Protein AF-A0A348N4H3-F1 (afdb_monomer_lite)

Structure (mmCIF, N/CA/C/O backbone):
data_AF-A0A348N4H3-F1
#
_entry.id   AF-A0A348N4H3-F1
#
loop_
_atom_site.group_PDB
_atom_site.id
_atom_site.type_symbol
_atom_site.label_atom_id
_atom_si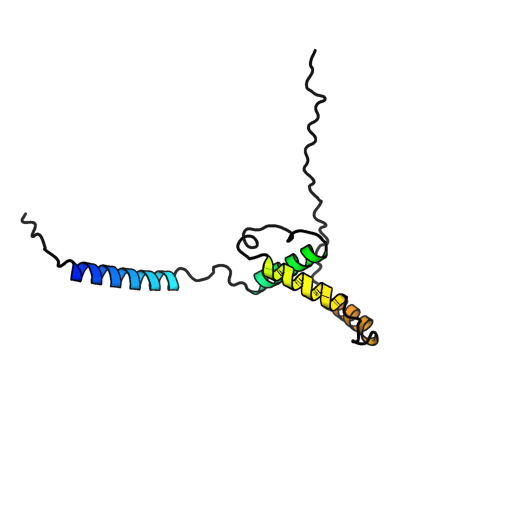te.label_alt_id
_atom_site.label_comp_id
_atom_site.label_asym_id
_atom_site.label_entity_id
_atom_site.label_seq_id
_atom_site.pdbx_PDB_ins_code
_atom_site.Cartn_x
_atom_site.Cartn_y
_atom_site.Cartn_z
_atom_site.occupancy
_atom_site.B_iso_or_equiv
_atom_site.auth_seq_id
_atom_site.auth_comp_id
_atom_site.auth_asym_id
_atom_site.auth_atom_id
_atom_site.pdbx_PDB_model_num
ATOM 1 N N . MET A 1 1 ? -28.591 24.002 45.347 1.00 62.41 1 MET A N 1
ATOM 2 C CA . MET A 1 1 ? -28.353 23.249 44.096 1.00 62.41 1 MET A CA 1
ATOM 3 C C . MET A 1 1 ? -27.562 21.992 44.456 1.00 62.41 1 MET A C 1
ATOM 5 O O . MET A 1 1 ? -26.371 22.085 44.706 1.00 62.41 1 MET A O 1
ATOM 9 N N . ILE A 1 2 ? -28.237 20.853 44.649 1.00 55.31 2 ILE A N 1
ATOM 10 C CA . ILE A 1 2 ? -27.611 19.610 45.139 1.00 55.31 2 ILE A CA 1
ATOM 11 C C . ILE A 1 2 ? -27.072 18.842 43.930 1.00 55.31 2 ILE A C 1
ATOM 13 O O . ILE A 1 2 ? -27.843 18.272 43.161 1.00 55.31 2 ILE A O 1
ATOM 17 N N . THR A 1 3 ? -25.755 18.829 43.742 1.00 68.44 3 THR A N 1
ATOM 18 C CA . THR A 1 3 ? -25.103 18.006 42.719 1.00 68.44 3 THR A CA 1
ATOM 19 C C . THR A 1 3 ? -24.955 16.579 43.238 1.00 68.44 3 THR A C 1
ATOM 21 O O . THR A 1 3 ? -24.083 16.249 44.041 1.00 68.44 3 THR A O 1
ATOM 24 N N . LYS A 1 4 ? -25.857 15.704 42.795 1.00 68.7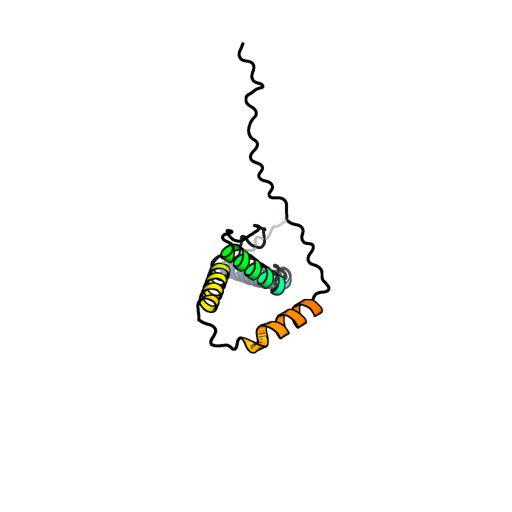5 4 LYS A N 1
ATOM 25 C CA . LYS A 1 4 ? -25.832 14.274 43.111 1.00 68.75 4 LYS A CA 1
ATOM 26 C C . LYS A 1 4 ? -24.649 13.630 42.369 1.00 68.75 4 LYS A C 1
ATOM 28 O O . LYS A 1 4 ? -24.689 13.489 41.151 1.00 68.75 4 LYS A O 1
ATOM 33 N N . LYS A 1 5 ? -23.576 13.262 43.082 1.00 72.56 5 LYS A N 1
ATOM 34 C CA . LYS A 1 5 ? -22.440 12.527 42.493 1.00 72.56 5 LYS A CA 1
ATOM 35 C C . LYS A 1 5 ? -22.860 11.088 42.192 1.00 72.56 5 LYS A C 1
ATOM 37 O O . LYS A 1 5 ? -23.068 10.296 43.108 1.00 72.56 5 LYS A O 1
ATOM 42 N N . ILE A 1 6 ? -22.967 10.745 40.913 1.00 78.94 6 ILE A N 1
ATOM 43 C CA . ILE A 1 6 ? -23.206 9.372 40.464 1.00 78.94 6 ILE A CA 1
ATOM 44 C C . ILE A 1 6 ? -21.872 8.618 40.554 1.00 78.94 6 ILE A C 1
ATOM 46 O O . ILE A 1 6 ? -20.931 8.926 39.827 1.00 78.94 6 ILE A O 1
ATOM 50 N N . LYS A 1 7 ? -21.770 7.639 41.459 1.00 82.31 7 LYS A N 1
ATOM 51 C CA . LYS A 1 7 ? -20.668 6.666 41.451 1.00 82.31 7 LYS A CA 1
ATOM 52 C C . LYS A 1 7 ? -20.995 5.593 40.414 1.00 82.31 7 LYS A C 1
ATOM 54 O O . LYS A 1 7 ? -21.763 4.681 40.703 1.00 82.31 7 LYS A O 1
ATOM 59 N N . MET A 1 8 ? -20.453 5.716 39.206 1.00 79.31 8 MET A N 1
ATOM 60 C CA . MET A 1 8 ? -20.526 4.634 38.220 1.00 79.31 8 MET A CA 1
ATOM 61 C C . MET A 1 8 ? -19.444 3.586 38.495 1.00 79.31 8 MET A C 1
ATOM 63 O O . MET A 1 8 ? -18.333 3.916 38.907 1.00 79.31 8 MET A O 1
ATOM 67 N N . ASN A 1 9 ? -19.778 2.316 38.267 1.00 92.19 9 ASN A N 1
ATOM 68 C CA . ASN A 1 9 ? -18.836 1.205 38.358 1.00 92.19 9 ASN A CA 1
ATOM 69 C C . ASN A 1 9 ? -17.839 1.272 37.184 1.00 92.19 9 ASN A C 1
ATOM 71 O O . ASN A 1 9 ? -18.249 1.421 36.031 1.00 92.19 9 ASN A O 1
ATOM 75 N N . LEU A 1 10 ? -16.543 1.128 37.475 1.00 91.38 10 LEU A N 1
ATOM 76 C CA . LEU A 1 10 ? -15.457 1.160 36.492 1.00 91.38 10 LEU A CA 1
ATOM 77 C C . LEU A 1 10 ? -15.659 0.142 35.357 1.00 91.38 10 LEU A C 1
ATOM 79 O O . LEU A 1 10 ? -15.384 0.451 34.201 1.00 91.38 10 LEU A O 1
ATOM 83 N N . GLN A 1 11 ? -16.203 -1.039 35.666 1.00 92.56 11 GLN A N 1
ATOM 84 C CA . GLN A 1 11 ? -16.490 -2.075 34.666 1.00 92.56 11 GLN A CA 1
ATOM 85 C C . GLN A 1 11 ? -17.527 -1.605 33.638 1.00 92.56 11 GLN A C 1
ATOM 87 O O . GLN A 1 11 ? -17.367 -1.827 32.443 1.00 92.56 11 GLN A O 1
ATOM 92 N N . VAL A 1 12 ? -18.569 -0.905 34.091 1.00 93.88 12 VAL A N 1
ATOM 93 C CA . VAL A 1 12 ? -19.621 -0.376 33.211 1.00 93.88 12 VAL A CA 1
ATOM 94 C C . VAL A 1 12 ? -19.058 0.718 32.305 1.00 93.88 12 VAL A C 1
ATOM 96 O O . VAL A 1 12 ? -19.347 0.733 31.112 1.00 93.88 12 VAL A O 1
ATOM 99 N N . ILE A 1 13 ? -18.205 1.593 32.846 1.00 95.38 13 ILE A N 1
ATOM 100 C CA . ILE A 1 13 ? -17.525 2.637 32.065 1.00 95.38 13 ILE A CA 1
ATOM 101 C C . ILE A 1 13 ? -16.665 2.006 30.964 1.00 95.38 13 ILE A C 1
ATOM 103 O O . ILE A 1 13 ? -16.730 2.445 29.818 1.00 95.38 13 ILE A O 1
ATOM 107 N N . PHE A 1 14 ? -15.909 0.953 31.287 1.00 96.50 14 PHE A N 1
ATOM 108 C CA . PHE A 1 14 ? -15.085 0.241 30.311 1.00 96.50 14 PHE A CA 1
ATOM 109 C C . PHE A 1 14 ? -15.914 -0.298 29.137 1.00 96.50 14 PHE A C 1
ATOM 111 O O . PHE A 1 14 ? -15.573 -0.039 27.984 1.00 96.50 14 PHE A O 1
ATOM 118 N N . TYR A 1 15 ? -17.033 -0.978 29.409 1.00 97.56 15 TYR A N 1
ATOM 119 C CA . TYR A 1 15 ? -17.896 -1.507 28.346 1.00 97.56 15 TYR A CA 1
ATOM 120 C C . TYR A 1 15 ? -18.523 -0.406 27.484 1.00 97.56 15 TYR A C 1
ATOM 122 O O . TYR A 1 15 ? -18.590 -0.559 26.266 1.00 97.56 15 TYR A O 1
ATOM 130 N N . ILE A 1 16 ? -18.933 0.717 28.082 1.00 96.88 16 ILE A N 1
ATOM 131 C CA . ILE A 1 16 ? -19.470 1.864 27.332 1.00 96.88 16 ILE A CA 1
ATOM 132 C C . ILE A 1 16 ? -18.413 2.422 26.373 1.00 96.88 16 ILE A C 1
ATOM 134 O O . ILE A 1 16 ? -18.701 2.630 25.195 1.00 96.88 16 ILE A O 1
ATOM 138 N N . VAL A 1 17 ? -17.184 2.623 26.856 1.00 97.44 17 VAL A N 1
ATOM 139 C CA . VAL A 1 17 ? -16.071 3.104 26.024 1.00 97.44 17 VAL A CA 1
ATOM 140 C C . VAL A 1 17 ? -15.751 2.104 24.914 1.00 97.44 17 VAL A C 1
ATOM 142 O O . VAL A 1 17 ? -15.568 2.506 23.768 1.00 97.44 17 VAL A O 1
ATOM 145 N N . PHE A 1 18 ? -15.738 0.806 25.218 1.00 97.56 18 PHE A N 1
ATOM 146 C CA . PHE A 1 18 ? -15.473 -0.237 24.230 1.00 97.56 18 PHE A CA 1
ATOM 147 C C . PHE A 1 18 ? -16.523 -0.248 23.110 1.00 97.56 18 PHE A C 1
ATOM 149 O O . PHE A 1 18 ? -16.171 -0.234 21.930 1.00 97.56 18 PHE A O 1
ATOM 156 N N . ILE A 1 19 ? -17.812 -0.196 23.457 1.00 98.25 19 ILE A N 1
ATOM 157 C CA . ILE A 1 19 ? -18.903 -0.116 22.474 1.00 98.25 19 ILE A CA 1
ATOM 158 C C . ILE A 1 19 ? -18.767 1.157 21.631 1.00 98.25 19 ILE A C 1
ATOM 160 O O . ILE A 1 19 ? -18.848 1.081 20.406 1.00 98.25 19 ILE A O 1
ATOM 164 N N . ALA A 1 20 ? -18.487 2.303 22.258 1.00 97.62 20 ALA A N 1
ATOM 165 C CA . ALA A 1 20 ? -18.292 3.566 21.548 1.00 97.62 20 ALA A CA 1
ATOM 166 C C . ALA A 1 20 ? -17.123 3.500 20.549 1.00 97.62 20 ALA A C 1
ATOM 168 O O . ALA A 1 20 ? -17.275 3.922 19.404 1.00 97.62 20 ALA A O 1
ATOM 169 N N . LEU A 1 21 ? -15.986 2.914 20.941 1.00 97.38 21 LEU A N 1
ATOM 170 C CA . LEU A 1 21 ? -14.843 2.693 20.046 1.00 97.38 21 LEU A CA 1
ATOM 171 C C . LEU A 1 21 ? -15.186 1.747 18.893 1.00 97.38 21 LEU A C 1
ATOM 173 O O . LEU A 1 21 ? -14.739 1.956 17.768 1.00 97.38 21 LEU A O 1
ATOM 177 N N . THR A 1 22 ? -16.001 0.726 19.152 1.00 97.75 22 THR A N 1
ATOM 178 C CA . THR A 1 22 ? -16.412 -0.237 18.126 1.00 97.75 22 THR A CA 1
ATOM 179 C C . THR A 1 22 ? -17.316 0.428 17.086 1.00 97.75 22 THR A C 1
ATOM 181 O O . THR A 1 22 ? -17.100 0.265 15.887 1.00 97.75 22 THR A O 1
ATOM 184 N N . VAL A 1 23 ? -18.281 1.243 17.525 1.00 97.44 23 VAL A N 1
ATOM 185 C CA . VAL A 1 23 ? -19.135 2.039 16.628 1.00 97.44 23 VAL A CA 1
ATOM 186 C C . VAL A 1 23 ? -18.303 3.059 15.852 1.00 97.44 23 VAL A C 1
ATOM 188 O O . VAL A 1 23 ? -18.477 3.181 14.642 1.00 97.44 23 VAL A O 1
ATOM 191 N N . LEU A 1 24 ? -17.361 3.743 16.511 1.00 96.12 24 LEU A N 1
ATOM 192 C CA . LEU A 1 24 ? -16.456 4.690 15.859 1.00 96.12 24 LEU A CA 1
ATOM 193 C C . LEU A 1 24 ? -15.605 4.013 14.779 1.00 96.12 24 LEU A C 1
ATOM 195 O O . LEU A 1 24 ? -15.436 4.583 13.705 1.00 96.12 24 LEU A O 1
ATOM 199 N N . ARG A 1 25 ? -15.108 2.796 15.031 1.00 93.12 25 ARG A N 1
ATOM 200 C CA . ARG A 1 25 ? -14.371 2.007 14.037 1.00 93.12 25 ARG A CA 1
ATOM 201 C C . ARG A 1 25 ? -15.219 1.766 12.790 1.00 93.12 25 ARG A C 1
ATOM 203 O O . ARG A 1 25 ? -14.756 2.066 11.698 1.00 93.12 25 ARG A O 1
ATOM 210 N N . PHE A 1 26 ? -16.438 1.250 12.947 1.00 93.94 26 PHE A N 1
ATOM 211 C CA . PHE A 1 26 ? -17.323 0.991 11.805 1.00 93.94 26 PHE A CA 1
ATOM 212 C C . PHE A 1 26 ? -17.740 2.278 11.093 1.00 93.94 26 PHE A C 1
ATOM 214 O O . PHE A 1 26 ? -17.821 2.307 9.870 1.00 93.94 26 PHE A O 1
ATOM 221 N N . TYR A 1 27 ? -17.952 3.359 11.844 1.00 93.31 27 TYR A N 1
ATOM 222 C CA . TYR A 1 27 ? -18.224 4.674 11.278 1.00 93.31 27 TYR A CA 1
ATOM 223 C C . TYR A 1 27 ? -17.045 5.166 10.431 1.00 93.31 27 TYR A C 1
ATOM 225 O O . TYR A 1 27 ? -17.240 5.615 9.306 1.00 93.31 27 TYR A O 1
ATOM 233 N N . MET A 1 28 ? -15.814 5.042 10.933 1.00 87.31 28 MET A N 1
ATOM 234 C CA . MET A 1 28 ? -14.620 5.368 10.159 1.00 87.31 28 MET A CA 1
ATOM 235 C C . MET A 1 28 ? -14.485 4.466 8.936 1.00 87.31 28 MET A C 1
ATOM 237 O O . MET A 1 28 ? -14.257 4.981 7.858 1.00 87.31 28 MET A O 1
ATOM 241 N N . GLU A 1 29 ? -14.685 3.158 9.056 1.00 84.88 29 GLU A N 1
ATOM 242 C CA . GLU A 1 29 ? -14.600 2.230 7.920 1.00 84.88 29 GLU A CA 1
ATOM 243 C C . GLU A 1 29 ? -15.637 2.533 6.824 1.00 84.88 29 GLU A C 1
ATOM 245 O O . GLU A 1 29 ? -15.345 2.385 5.641 1.00 84.88 29 GLU A O 1
ATOM 250 N N . TYR A 1 30 ? -16.828 3.003 7.206 1.00 84.94 30 TYR A N 1
ATOM 251 C CA . TYR A 1 30 ? -17.889 3.365 6.268 1.00 84.94 30 TYR A CA 1
ATOM 252 C C . TYR A 1 30 ? -17.691 4.751 5.629 1.00 84.94 30 TYR A C 1
ATOM 254 O O . TYR A 1 30 ? -17.940 4.917 4.436 1.00 84.94 30 T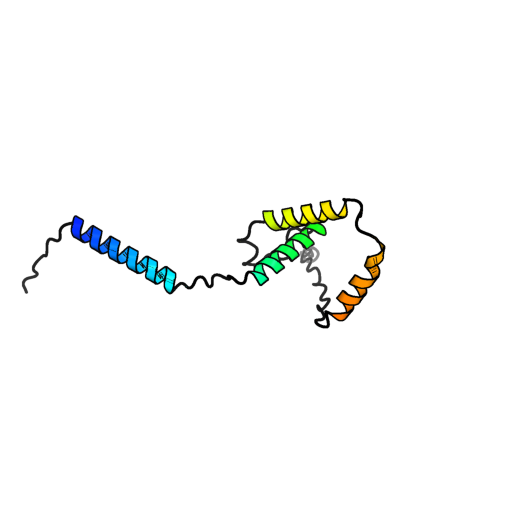YR A O 1
ATOM 262 N N . TYR A 1 31 ? -17.266 5.756 6.409 1.00 81.94 31 TYR A N 1
ATOM 263 C CA . TYR A 1 31 ? -17.187 7.157 5.963 1.00 81.94 31 TYR A CA 1
ATOM 264 C C . TYR A 1 31 ? -15.788 7.622 5.554 1.00 81.94 31 TYR A C 1
ATOM 266 O O . TYR A 1 31 ? -15.685 8.457 4.654 1.00 81.94 31 TYR A O 1
ATOM 274 N N . LEU A 1 32 ? -14.709 7.083 6.137 1.00 72.69 32 LEU A N 1
ATOM 275 C CA . LEU A 1 32 ? -13.428 7.049 5.429 1.00 72.69 32 LEU A CA 1
ATOM 276 C C . LEU A 1 32 ? -13.571 5.962 4.375 1.00 72.69 32 LEU A C 1
ATOM 278 O O . LEU A 1 32 ? -13.055 4.853 4.519 1.00 72.69 32 LEU A O 1
ATOM 282 N N . GLY A 1 33 ? -14.310 6.293 3.316 1.00 56.53 33 GLY A N 1
ATOM 283 C CA . GLY A 1 33 ? -14.286 5.516 2.099 1.00 56.53 33 GLY A CA 1
ATOM 284 C C . GLY A 1 33 ? -12.830 5.198 1.799 1.00 56.53 33 GLY A C 1
ATOM 285 O O . GLY A 1 33 ? -11.972 6.085 1.804 1.00 56.53 33 GLY A O 1
ATOM 286 N N . TRP A 1 34 ? -12.549 3.920 1.578 1.00 56.34 34 TRP A N 1
ATOM 287 C CA . TRP A 1 34 ? -11.276 3.434 1.065 1.00 56.34 34 TRP A CA 1
ATOM 288 C C . TRP A 1 34 ? -11.046 3.917 -0.379 1.00 56.34 34 TRP A C 1
ATOM 290 O O . TRP A 1 34 ? -10.530 3.194 -1.220 1.00 56.34 34 TRP A O 1
ATOM 300 N N . ASP A 1 35 ? -11.379 5.170 -0.680 1.00 57.75 35 ASP A N 1
ATOM 301 C CA . ASP A 1 35 ? -10.961 5.878 -1.880 1.00 57.75 35 ASP A CA 1
ATOM 302 C C . ASP A 1 35 ? -9.523 6.404 -1.707 1.00 57.75 35 ASP A C 1
ATOM 304 O O . ASP A 1 35 ? -9.125 7.458 -2.198 1.00 57.75 35 ASP A O 1
ATOM 308 N N . LEU A 1 36 ? -8.705 5.641 -0.975 1.00 55.44 36 LEU A N 1
ATOM 309 C CA . LEU A 1 36 ? -7.254 5.719 -1.024 1.00 55.44 36 LEU A CA 1
ATOM 310 C C . LEU A 1 36 ? -6.812 5.093 -2.348 1.00 55.44 36 LEU A C 1
ATOM 312 O O . LEU A 1 36 ? -6.235 4.010 -2.371 1.00 55.44 36 LEU A O 1
ATOM 316 N N . GLY A 1 37 ? -7.140 5.752 -3.460 1.00 53.72 37 GLY A N 1
ATOM 317 C CA . GLY A 1 37 ? -6.559 5.473 -4.768 1.00 53.72 37 GLY A CA 1
ATOM 318 C C . GLY A 1 37 ? -6.608 4.004 -5.187 1.00 53.72 37 GLY A C 1
ATOM 319 O O . GLY A 1 37 ? -5.616 3.495 -5.697 1.00 53.72 37 GLY A O 1
ATOM 320 N N . LEU A 1 38 ? -7.751 3.325 -5.032 1.00 56.66 38 LEU A N 1
ATOM 321 C CA . LEU A 1 38 ? -7.978 1.980 -5.588 1.00 56.66 38 LEU A CA 1
ATOM 322 C C . LEU A 1 38 ? -8.125 2.000 -7.120 1.00 56.66 38 LEU A C 1
ATOM 324 O O . LEU A 1 38 ? -8.811 1.163 -7.708 1.00 56.66 38 LEU A O 1
ATOM 328 N N . ASN A 1 39 ? -7.486 2.952 -7.798 1.00 70.31 39 ASN A N 1
ATOM 329 C CA . ASN A 1 39 ? -7.394 2.927 -9.242 1.00 70.31 39 ASN A CA 1
ATOM 330 C C . ASN A 1 39 ? -6.278 1.955 -9.628 1.00 70.31 39 ASN A C 1
ATOM 332 O O . ASN A 1 39 ? -5.169 2.360 -9.980 1.00 70.31 39 ASN A O 1
ATOM 336 N N . SER A 1 40 ? -6.591 0.660 -9.530 1.00 75.00 40 SER A N 1
ATOM 337 C CA . SER A 1 40 ? -5.672 -0.440 -9.835 1.00 75.00 40 SER A CA 1
ATOM 338 C C . SER A 1 40 ? -5.028 -0.276 -11.209 1.00 75.00 40 SER A C 1
ATOM 340 O O . SER A 1 40 ? -3.863 -0.598 -11.383 1.00 75.00 40 SER A O 1
ATOM 342 N N . LYS A 1 41 ? -5.751 0.317 -12.165 1.00 80.31 41 LYS A N 1
ATOM 343 C CA . LYS A 1 41 ? -5.236 0.600 -13.503 1.00 80.31 41 LYS A CA 1
ATOM 344 C C . LYS A 1 41 ? -4.069 1.592 -13.489 1.00 80.31 41 LYS A C 1
ATOM 346 O O . LYS A 1 41 ? -3.085 1.374 -14.185 1.00 80.31 41 LYS A O 1
ATOM 351 N N . VAL A 1 42 ? -4.168 2.666 -12.705 1.00 82.06 42 VAL A N 1
ATOM 352 C CA . VAL A 1 42 ? -3.091 3.664 -12.579 1.00 82.06 42 VAL A CA 1
ATOM 353 C C . VAL A 1 42 ? -1.888 3.059 -11.862 1.00 82.06 42 VAL A C 1
ATOM 355 O O . VAL A 1 42 ? -0.753 3.289 -12.276 1.00 82.06 42 VAL A O 1
ATOM 358 N N . ASP A 1 43 ? -2.131 2.247 -10.831 1.00 82.38 43 ASP A N 1
ATOM 359 C CA . ASP A 1 43 ? -1.073 1.513 -10.136 1.00 82.38 43 ASP A CA 1
ATOM 360 C C . ASP A 1 43 ? -0.352 0.535 -11.080 1.00 82.38 43 ASP A C 1
ATOM 362 O O . ASP A 1 43 ? 0.878 0.525 -11.121 1.00 82.38 43 ASP A O 1
ATOM 366 N N . ASP A 1 44 ? -1.087 -0.233 -11.886 1.00 86.38 44 ASP A N 1
ATOM 367 C CA . ASP A 1 44 ? -0.520 -1.190 -12.841 1.00 86.38 44 ASP A CA 1
ATOM 368 C C . ASP A 1 44 ? 0.313 -0.486 -13.924 1.00 86.38 44 ASP A C 1
ATOM 370 O O . ASP A 1 44 ? 1.459 -0.869 -14.180 1.00 86.38 44 ASP A O 1
ATOM 374 N N . GLU A 1 45 ? -0.223 0.581 -14.528 1.00 88.19 45 GLU A N 1
ATOM 375 C CA . GLU A 1 45 ? 0.486 1.386 -15.533 1.00 88.19 45 GLU A CA 1
ATOM 376 C C . GLU A 1 45 ? 1.778 1.988 -14.957 1.00 88.19 45 GLU A C 1
ATOM 378 O O . GLU A 1 45 ? 2.834 1.944 -15.594 1.00 88.19 45 GLU A O 1
ATOM 383 N N . MET A 1 46 ? 1.725 2.487 -13.721 1.00 88.00 46 MET A N 1
ATOM 384 C CA . MET A 1 46 ? 2.886 3.020 -13.010 1.00 88.00 46 MET A CA 1
ATOM 385 C C . MET A 1 46 ? 3.952 1.945 -12.761 1.00 88.00 46 MET A C 1
ATOM 387 O O . MET A 1 46 ? 5.135 2.188 -13.003 1.00 88.00 46 MET A O 1
ATOM 391 N N . GLN A 1 47 ? 3.564 0.745 -12.321 1.00 90.12 47 GLN A N 1
ATOM 392 C CA . GLN A 1 47 ? 4.514 -0.347 -12.093 1.00 90.12 47 GLN A CA 1
ATOM 393 C C . GLN A 1 47 ? 5.183 -0.825 -13.388 1.00 90.12 47 GLN A C 1
ATOM 395 O O . GLN A 1 47 ? 6.388 -1.093 -13.405 1.00 90.12 47 GLN A O 1
ATOM 400 N N . VAL A 1 48 ? 4.425 -0.891 -14.484 1.00 89.88 48 VAL A N 1
ATOM 401 C CA . VAL A 1 48 ? 4.956 -1.227 -15.812 1.00 89.88 48 VAL A CA 1
ATOM 402 C C . VAL A 1 48 ? 5.941 -0.158 -16.285 1.00 89.88 48 VAL A C 1
ATOM 404 O O . VAL A 1 48 ? 7.037 -0.495 -16.737 1.00 89.88 48 VAL A O 1
ATOM 407 N N . ASN A 1 49 ? 5.607 1.124 -16.125 1.00 88.75 49 ASN A N 1
ATOM 408 C CA . ASN A 1 49 ? 6.504 2.225 -16.481 1.00 88.75 49 ASN A CA 1
ATOM 409 C C . ASN A 1 49 ? 7.806 2.184 -15.669 1.00 88.75 49 ASN A C 1
ATOM 411 O O . ASN A 1 49 ? 8.889 2.299 -16.244 1.00 88.75 49 ASN A O 1
ATOM 415 N N . ASN A 1 50 ? 7.725 1.917 -14.364 1.00 90.06 50 ASN A N 1
ATOM 416 C CA . ASN A 1 50 ? 8.905 1.774 -13.510 1.00 90.06 50 ASN A CA 1
ATOM 417 C C . ASN A 1 50 ? 9.789 0.597 -13.947 1.00 90.06 50 ASN A C 1
ATOM 419 O O . ASN A 1 50 ? 11.015 0.723 -13.974 1.00 90.06 50 ASN A O 1
ATOM 423 N N . ALA A 1 51 ? 9.186 -0.532 -14.333 1.00 90.88 51 ALA A N 1
ATOM 424 C CA . ALA A 1 51 ? 9.919 -1.675 -14.872 1.00 90.88 51 ALA A CA 1
ATOM 425 C C . ALA A 1 51 ? 10.622 -1.332 -16.197 1.00 90.88 51 ALA A C 1
ATOM 427 O O . ALA A 1 51 ? 11.789 -1.684 -16.385 1.00 90.88 51 ALA A O 1
ATOM 428 N N . TYR A 1 52 ? 9.963 -0.588 -17.092 1.00 89.62 52 TYR A N 1
ATOM 429 C CA . TYR A 1 52 ? 10.593 -0.085 -18.313 1.00 89.62 52 TYR A CA 1
ATOM 430 C C . TYR A 1 52 ? 11.750 0.872 -18.018 1.00 89.62 52 TYR A C 1
ATOM 432 O O . TYR A 1 52 ? 12.800 0.737 -18.644 1.00 89.62 52 TYR A O 1
ATOM 440 N N . SER A 1 53 ? 11.620 1.790 -17.060 1.00 89.44 53 SER A N 1
ATOM 441 C CA . SER A 1 53 ? 12.731 2.656 -16.647 1.00 89.44 53 SER A CA 1
ATOM 442 C C . SER A 1 53 ? 13.935 1.841 -16.161 1.00 89.44 53 SER A C 1
ATOM 444 O O . SER A 1 53 ? 15.054 2.090 -16.614 1.00 89.44 53 SER A O 1
ATOM 446 N N . ILE A 1 54 ? 13.711 0.806 -15.341 1.00 90.69 54 ILE A N 1
ATOM 447 C CA . ILE A 1 54 ? 14.776 -0.095 -14.860 1.00 90.69 54 ILE A CA 1
ATOM 448 C C . ILE A 1 54 ? 15.473 -0.806 -16.029 1.00 90.69 54 ILE A C 1
ATOM 450 O O . ILE A 1 54 ? 16.703 -0.860 -16.068 1.00 90.69 54 ILE A O 1
ATOM 454 N N . LEU A 1 55 ? 14.717 -1.292 -17.018 1.00 88.44 55 LEU A N 1
ATOM 455 C CA . LEU A 1 55 ? 15.274 -1.931 -18.219 1.00 88.44 55 LEU A CA 1
ATOM 456 C C . LEU A 1 55 ? 16.177 -1.002 -19.048 1.00 88.44 55 LEU A C 1
ATOM 458 O O . LEU A 1 55 ? 17.089 -1.485 -19.716 1.00 88.44 55 LEU A O 1
ATOM 462 N N . HIS A 1 56 ? 15.941 0.312 -19.006 1.00 88.69 56 HIS A N 1
ATOM 463 C CA . HIS A 1 56 ? 16.762 1.318 -19.692 1.00 88.69 56 HIS A CA 1
ATOM 464 C C . HIS A 1 56 ? 17.889 1.883 -18.807 1.00 88.69 56 HIS A C 1
ATOM 466 O O . HIS A 1 56 ? 18.532 2.861 -19.185 1.00 88.69 56 HIS A O 1
ATOM 472 N N . GLY A 1 57 ? 18.142 1.286 -17.637 1.00 88.38 57 GLY A N 1
ATOM 473 C CA . GLY A 1 57 ? 19.195 1.717 -16.714 1.00 88.38 57 GLY A CA 1
ATOM 474 C C . GLY A 1 57 ? 18.831 2.937 -15.860 1.00 88.38 57 GLY A C 1
ATOM 475 O O . GLY A 1 57 ? 19.716 3.536 -15.253 1.00 88.38 57 GLY A O 1
ATOM 476 N N . GLN A 1 58 ? 17.552 3.316 -15.797 1.00 88.62 58 GLN A N 1
ATOM 477 C CA . GLN A 1 58 ? 17.053 4.395 -14.942 1.00 88.62 58 GLN A CA 1
ATOM 478 C C . GLN A 1 58 ? 16.485 3.837 -13.628 1.00 88.62 58 GLN A C 1
ATOM 480 O O . GLN A 1 58 ? 15.827 2.799 -13.603 1.00 88.62 58 GLN A O 1
ATOM 485 N N . TRP A 1 59 ? 16.691 4.545 -12.516 1.00 83.81 59 TRP A N 1
ATOM 486 C CA . TRP A 1 59 ? 16.201 4.119 -11.201 1.00 83.81 59 TRP A CA 1
ATOM 487 C C . TRP A 1 59 ? 14.739 4.552 -10.975 1.00 83.81 59 TRP A C 1
ATOM 489 O O . TRP A 1 59 ? 14.486 5.653 -10.493 1.00 83.81 59 TRP A O 1
ATOM 499 N N . MET A 1 60 ? 13.793 3.671 -11.339 1.00 76.00 60 MET A N 1
ATOM 500 C CA . MET A 1 60 ? 12.331 3.779 -11.121 1.00 76.00 60 MET A CA 1
ATOM 501 C C . MET A 1 60 ? 11.598 5.000 -11.716 1.00 76.00 60 MET A C 1
ATOM 503 O O . MET A 1 60 ? 10.467 5.268 -11.332 1.00 76.00 60 MET A O 1
ATOM 507 N N . GLY A 1 61 ? 12.179 5.702 -12.691 1.00 79.75 61 GLY A N 1
ATOM 508 C CA . GLY A 1 61 ? 11.485 6.796 -13.385 1.00 79.75 61 GLY A CA 1
ATOM 509 C C . GLY A 1 61 ? 11.236 8.025 -12.496 1.00 79.75 61 GLY A C 1
ATOM 510 O O . GLY A 1 61 ? 12.068 8.363 -11.653 1.00 79.75 61 GLY A O 1
ATOM 511 N N . GLU A 1 62 ? 10.125 8.735 -12.719 1.00 79.44 62 GLU A N 1
ATOM 512 C CA . GLU A 1 62 ? 9.766 9.933 -11.946 1.00 79.44 62 GLU A CA 1
ATOM 513 C C . GLU A 1 62 ? 9.136 9.575 -10.591 1.00 79.44 62 GLU A C 1
ATOM 515 O O . GLU A 1 62 ? 8.118 8.887 -10.510 1.00 79.44 62 GLU A O 1
ATOM 520 N N . TYR A 1 63 ? 9.718 10.104 -9.512 1.00 78.12 63 TYR A N 1
ATOM 521 C CA . TYR A 1 63 ? 9.183 9.955 -8.162 1.00 78.12 63 TYR A CA 1
ATOM 522 C C . TYR A 1 63 ? 7.967 10.858 -7.962 1.00 78.12 63 TYR A C 1
ATOM 524 O O . TYR A 1 63 ? 8.053 12.081 -8.059 1.00 78.12 63 TYR A O 1
ATOM 532 N N . SER A 1 64 ? 6.843 10.249 -7.610 1.00 76.75 64 SER A N 1
ATOM 533 C CA . SER A 1 64 ? 5.608 10.909 -7.203 1.00 76.75 64 SER A CA 1
ATOM 534 C C . SER A 1 64 ? 5.159 10.423 -5.822 1.00 76.75 64 SER A C 1
ATOM 536 O O . SER A 1 64 ? 5.603 9.389 -5.314 1.00 76.75 64 SER A O 1
ATOM 538 N N . ASN A 1 65 ? 4.224 11.149 -5.207 1.00 75.25 65 ASN A N 1
ATOM 539 C CA . ASN A 1 65 ? 3.634 10.751 -3.925 1.00 75.25 65 ASN A CA 1
ATOM 540 C C . ASN A 1 65 ? 2.923 9.385 -3.993 1.00 75.25 65 ASN A C 1
ATOM 542 O O . ASN A 1 65 ? 2.734 8.755 -2.957 1.00 75.25 65 ASN A O 1
ATOM 546 N N . SER A 1 66 ? 2.562 8.909 -5.191 1.00 68.50 66 SER A N 1
ATOM 547 C CA . SER A 1 66 ? 1.982 7.580 -5.416 1.00 68.50 66 SER A CA 1
ATOM 548 C C . SER A 1 66 ? 3.027 6.481 -5.636 1.00 68.50 66 SER A C 1
ATOM 550 O O . SER A 1 66 ? 2.764 5.335 -5.280 1.00 68.50 66 SER A O 1
ATOM 552 N N . THR A 1 67 ? 4.223 6.794 -6.151 1.00 66.00 67 THR A N 1
ATOM 553 C CA . THR A 1 67 ? 5.296 5.793 -6.336 1.00 66.00 67 THR A CA 1
ATOM 554 C C . THR A 1 67 ? 6.055 5.497 -5.043 1.00 66.00 67 THR A C 1
ATOM 556 O O . THR A 1 67 ? 6.441 4.357 -4.820 1.00 66.00 67 THR A O 1
ATOM 559 N N . ILE A 1 68 ? 6.266 6.502 -4.182 1.00 73.12 68 ILE A N 1
ATOM 560 C CA . ILE A 1 68 ? 7.033 6.379 -2.924 1.00 73.12 68 ILE A CA 1
ATOM 561 C C . ILE A 1 68 ? 6.485 5.307 -1.963 1.00 73.12 68 ILE A C 1
ATOM 563 O O . ILE A 1 68 ? 7.287 4.534 -1.437 1.00 73.12 68 ILE A O 1
ATOM 567 N N . PRO A 1 69 ? 5.165 5.216 -1.701 1.00 73.19 69 PRO A N 1
ATOM 568 C CA . PRO A 1 69 ? 4.642 4.214 -0.774 1.00 73.19 69 PRO A CA 1
ATOM 569 C C . PRO A 1 69 ? 4.655 2.789 -1.346 1.00 73.19 69 PRO A C 1
ATOM 571 O O . PRO A 1 69 ? 4.394 1.838 -0.609 1.00 73.19 69 PRO A O 1
ATOM 574 N N . LYS A 1 70 ? 4.928 2.608 -2.646 1.00 75.56 70 LYS A N 1
ATOM 575 C CA . LYS A 1 70 ? 4.923 1.294 -3.297 1.00 75.56 70 LYS A CA 1
ATOM 576 C C . LYS A 1 70 ? 6.335 0.710 -3.299 1.00 75.56 70 LYS A C 1
ATOM 578 O O . LYS A 1 70 ? 7.315 1.387 -3.588 1.00 75.56 70 LYS A O 1
ATOM 583 N N . HIS A 1 71 ? 6.446 -0.577 -2.985 1.00 82.44 71 HIS A N 1
ATOM 584 C CA . HIS A 1 71 ? 7.748 -1.228 -2.878 1.00 82.44 71 HIS A CA 1
ATOM 585 C C . HIS A 1 71 ? 8.404 -1.397 -4.268 1.00 82.44 71 HIS A C 1
ATOM 587 O O . HIS A 1 71 ? 7.742 -1.883 -5.188 1.00 82.44 71 HIS A O 1
ATOM 593 N N . PRO A 1 72 ? 9.717 -1.133 -4.426 1.00 88.31 72 PRO A N 1
ATOM 594 C CA . PRO A 1 72 ? 10.450 -1.302 -5.692 1.00 88.31 72 PRO A CA 1
ATOM 595 C C . PRO A 1 72 ? 10.555 -2.750 -6.188 1.00 88.31 72 PRO A C 1
ATOM 597 O O . PRO A 1 72 ? 11.061 -3.007 -7.276 1.00 88.31 72 PRO A O 1
ATOM 600 N N . MET A 1 73 ? 10.121 -3.727 -5.390 1.00 91.12 73 MET A N 1
ATOM 601 C CA . MET A 1 73 ? 10.404 -5.138 -5.653 1.00 91.12 73 MET A CA 1
ATOM 602 C C . MET A 1 73 ? 9.636 -5.658 -6.869 1.00 91.12 73 MET A C 1
ATOM 604 O O . MET A 1 73 ? 10.192 -6.395 -7.678 1.00 91.12 73 MET A O 1
ATOM 608 N N . PHE A 1 74 ? 8.379 -5.242 -7.022 1.00 90.00 74 PHE A N 1
ATOM 609 C CA . PHE A 1 74 ? 7.546 -5.639 -8.151 1.00 90.00 74 PHE A CA 1
ATOM 610 C C . PHE A 1 74 ? 8.086 -5.158 -9.516 1.00 90.00 74 PHE A C 1
ATOM 612 O O . PHE A 1 74 ? 8.255 -6.002 -10.398 1.00 90.00 74 PHE A O 1
ATOM 619 N N . PRO A 1 75 ? 8.448 -3.874 -9.720 1.00 89.94 75 PRO A N 1
ATOM 620 C CA . PRO A 1 75 ? 8.969 -3.413 -11.006 1.00 89.94 75 PRO A CA 1
ATOM 621 C C . PRO A 1 75 ? 10.363 -3.983 -11.311 1.00 89.94 75 PRO A C 1
ATOM 623 O O . PRO A 1 75 ? 10.662 -4.260 -12.472 1.00 89.94 75 PRO A O 1
ATOM 626 N N . ILE A 1 76 ? 11.194 -4.245 -10.290 1.00 91.69 76 ILE A N 1
ATOM 627 C CA . ILE A 1 76 ? 12.469 -4.966 -10.459 1.00 91.69 76 ILE A CA 1
ATOM 628 C C . ILE A 1 76 ? 12.219 -6.398 -10.946 1.00 91.69 76 ILE A C 1
ATOM 630 O O . ILE A 1 76 ? 12.815 -6.821 -11.936 1.00 91.69 76 ILE A O 1
ATOM 634 N N . LEU A 1 77 ? 11.321 -7.138 -10.287 1.00 93.81 77 LEU A N 1
ATOM 635 C CA . LEU A 1 77 ? 10.970 -8.502 -10.687 1.00 93.81 77 LEU A CA 1
ATOM 636 C C . LEU A 1 77 ? 10.440 -8.536 -12.126 1.00 93.81 77 LEU A C 1
ATOM 638 O O . LEU A 1 77 ? 10.856 -9.380 -12.920 1.00 93.81 77 LEU A O 1
AT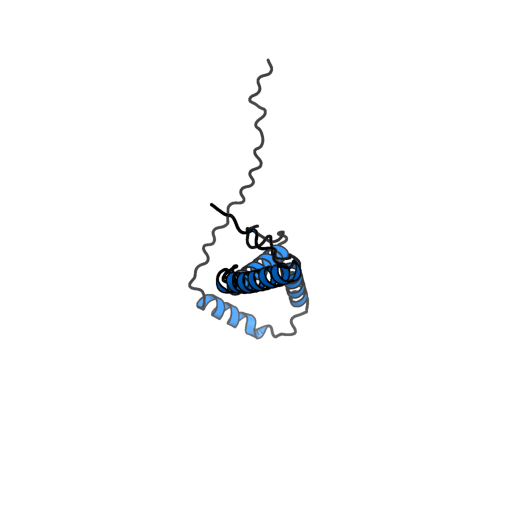OM 642 N N . LEU A 1 78 ? 9.569 -7.590 -12.480 1.00 91.19 78 LEU A N 1
ATOM 643 C CA . LEU A 1 78 ? 9.007 -7.485 -13.822 1.00 91.19 78 LEU A CA 1
ATOM 644 C C . LEU A 1 78 ? 10.095 -7.214 -14.876 1.00 91.19 78 LEU A C 1
ATOM 646 O O . LEU A 1 78 ? 10.124 -7.876 -15.916 1.00 91.19 78 LEU A O 1
ATOM 650 N N . ALA A 1 79 ? 11.040 -6.314 -14.586 1.00 89.06 79 ALA A N 1
ATOM 651 C CA . ALA A 1 79 ? 12.193 -6.051 -15.447 1.00 89.06 79 ALA A CA 1
ATOM 652 C C . ALA A 1 79 ? 13.105 -7.287 -15.605 1.00 89.06 79 ALA A C 1
ATOM 654 O O . ALA A 1 79 ? 13.585 -7.578 -16.707 1.00 89.06 79 ALA A O 1
ATOM 655 N N . MET A 1 80 ? 13.315 -8.057 -14.533 1.00 90.69 80 MET A N 1
ATOM 656 C CA . MET A 1 80 ? 14.098 -9.296 -14.575 1.00 90.69 80 MET A CA 1
ATOM 657 C C . MET A 1 80 ? 13.428 -10.367 -15.439 1.00 90.69 80 MET A C 1
ATOM 659 O O . MET A 1 80 ? 14.084 -10.931 -16.314 1.00 90.69 80 MET A O 1
ATOM 663 N N . ILE A 1 81 ? 12.127 -10.612 -15.245 1.00 90.81 81 ILE A N 1
ATOM 664 C CA . ILE A 1 81 ? 11.358 -11.573 -16.052 1.00 90.81 81 ILE A CA 1
ATOM 665 C C . ILE A 1 81 ? 11.405 -11.172 -17.527 1.00 90.81 81 ILE A C 1
ATOM 667 O O . ILE A 1 81 ? 11.707 -12.005 -18.379 1.00 90.81 81 ILE A O 1
ATOM 671 N N . HIS A 1 82 ? 11.176 -9.893 -17.835 1.00 87.06 82 HIS A N 1
ATOM 672 C CA . HIS A 1 82 ? 11.235 -9.396 -19.208 1.00 87.06 82 HIS A CA 1
ATOM 673 C C . HIS A 1 82 ? 12.621 -9.607 -19.842 1.00 87.06 82 HIS A C 1
ATOM 675 O O . HIS A 1 82 ? 12.728 -10.053 -20.987 1.00 87.06 82 HIS A O 1
ATOM 681 N N . SER A 1 83 ? 13.693 -9.346 -19.090 1.00 83.31 83 SER A N 1
ATOM 682 C CA . SER A 1 83 ? 15.067 -9.601 -19.539 1.00 83.31 83 SER A CA 1
ATOM 683 C C . SER A 1 83 ? 15.319 -11.090 -19.781 1.00 83.31 83 SER A C 1
ATOM 685 O O . SER A 1 83 ? 15.919 -11.451 -20.790 1.00 83.31 83 SER A O 1
ATOM 687 N N . PHE A 1 84 ? 14.810 -11.964 -18.912 1.00 83.31 84 PHE A N 1
ATOM 688 C CA . PHE A 1 84 ? 14.969 -13.412 -19.034 1.00 83.31 84 PHE A CA 1
ATOM 689 C C . PHE A 1 84 ? 14.218 -13.974 -20.249 1.00 83.31 84 PHE A C 1
ATOM 691 O O . PHE A 1 84 ? 14.792 -14.720 -21.038 1.00 83.31 84 PHE A O 1
ATOM 698 N N . VAL A 1 85 ? 12.967 -13.550 -20.462 1.00 80.12 85 VAL A N 1
ATOM 699 C CA . VAL A 1 85 ? 12.163 -13.921 -21.641 1.00 80.12 85 VAL A CA 1
ATOM 700 C C . VAL A 1 85 ? 12.830 -13.460 -22.937 1.00 80.12 85 VAL A C 1
ATOM 702 O O . VAL A 1 85 ? 12.800 -14.184 -23.927 1.00 80.12 85 VAL A O 1
ATOM 705 N N . ARG A 1 86 ? 13.478 -12.287 -22.938 1.00 67.81 86 ARG A N 1
ATOM 706 C CA . ARG A 1 86 ? 14.238 -11.796 -24.098 1.00 67.81 86 ARG A CA 1
ATOM 707 C C . ARG A 1 86 ? 15.488 -12.634 -24.393 1.00 67.81 86 ARG A C 1
ATOM 709 O O . ARG A 1 86 ? 15.878 -12.730 -25.554 1.00 67.81 86 ARG A O 1
ATOM 716 N N . ILE A 1 87 ? 16.128 -13.176 -23.355 1.00 60.84 87 ILE A N 1
ATOM 717 C CA . ILE A 1 87 ? 17.356 -13.982 -23.456 1.00 60.84 87 ILE A CA 1
ATOM 718 C C . ILE A 1 87 ? 17.044 -15.429 -23.851 1.00 60.84 87 ILE A C 1
ATOM 720 O O . ILE A 1 87 ? 17.873 -16.071 -24.498 1.00 60.84 87 ILE A O 1
ATOM 724 N N . LEU A 1 88 ? 15.853 -15.942 -23.525 1.00 59.03 88 LEU A N 1
ATOM 725 C CA . LEU A 1 88 ? 15.416 -17.235 -24.037 1.00 59.03 88 LEU A CA 1
ATOM 726 C C . LEU A 1 88 ? 15.343 -17.167 -25.575 1.00 59.03 88 LEU A C 1
ATOM 728 O O . LEU A 1 88 ? 14.651 -16.303 -26.123 1.00 59.03 88 LEU A O 1
ATOM 732 N N . PRO A 1 89 ? 16.060 -18.044 -26.300 1.00 50.59 89 PRO A N 1
ATOM 733 C CA . PRO A 1 89 ? 15.992 -18.071 -27.751 1.00 50.59 89 PRO A CA 1
ATOM 734 C C . PRO A 1 89 ? 14.538 -18.302 -28.162 1.00 50.59 89 PRO A C 1
ATOM 736 O O . PRO A 1 89 ? 13.904 -19.244 -27.697 1.00 50.59 89 PRO A O 1
ATOM 739 N N . ASN A 1 90 ? 14.013 -17.411 -29.012 1.00 50.53 90 ASN A N 1
ATOM 740 C CA . ASN A 1 90 ? 12.690 -17.522 -29.626 1.00 50.53 90 ASN A CA 1
ATOM 741 C C . ASN A 1 90 ? 12.520 -18.912 -30.265 1.00 50.53 90 ASN A C 1
ATOM 743 O O . ASN A 1 90 ? 12.839 -19.100 -31.436 1.00 50.53 90 ASN A O 1
ATOM 747 N N . SER A 1 91 ? 11.956 -19.865 -29.530 1.00 50.97 91 SER A N 1
ATOM 748 C CA . SER A 1 91 ? 11.277 -21.032 -30.098 1.00 50.97 91 SER A CA 1
ATOM 749 C C . SER A 1 91 ? 9.848 -20.685 -30.545 1.00 50.97 91 SER A C 1
ATOM 751 O O . SER A 1 91 ? 9.148 -21.533 -31.090 1.00 50.97 91 SER A O 1
ATOM 753 N N . TYR A 1 92 ? 9.434 -19.418 -30.400 1.00 49.88 92 TYR A N 1
ATOM 754 C CA . TYR A 1 92 ? 8.203 -18.873 -30.965 1.00 49.88 92 TYR A CA 1
ATOM 755 C C . TYR A 1 92 ? 8.490 -18.132 -32.279 1.00 49.88 92 TYR A C 1
ATOM 757 O O . TYR A 1 92 ? 8.910 -16.975 -32.310 1.0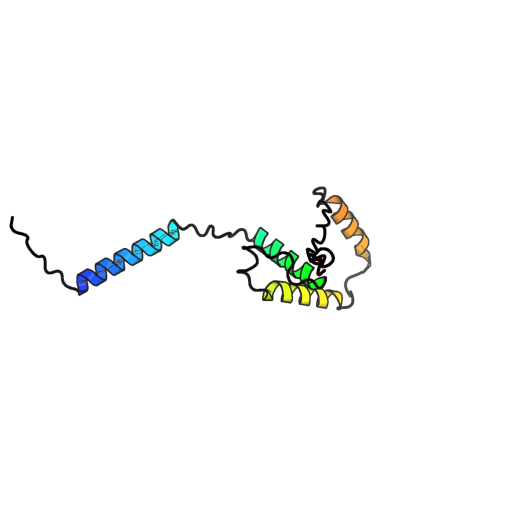0 49.88 92 TYR A O 1
ATOM 765 N N . ASP A 1 93 ? 8.303 -18.895 -33.352 1.00 50.19 93 ASP A N 1
ATOM 766 C CA . ASP A 1 93 ? 8.064 -18.544 -34.756 1.00 50.19 93 ASP A CA 1
ATOM 767 C C . ASP A 1 93 ? 8.265 -17.066 -35.167 1.00 50.19 93 ASP A C 1
ATOM 769 O O . ASP A 1 93 ? 7.460 -16.168 -34.905 1.00 50.19 93 ASP A O 1
ATOM 773 N N . THR A 1 94 ? 9.333 -16.826 -35.925 1.00 52.53 94 THR A N 1
ATOM 774 C CA . THR A 1 94 ? 9.667 -15.551 -36.570 1.00 52.53 94 THR A CA 1
ATOM 775 C C . THR A 1 94 ? 8.702 -15.141 -37.690 1.00 52.53 94 THR A C 1
ATOM 777 O O . THR A 1 94 ? 8.829 -14.023 -38.195 1.00 52.53 94 THR A O 1
ATOM 780 N N . ARG A 1 95 ? 7.709 -15.962 -38.062 1.00 53.66 95 ARG A N 1
ATOM 781 C CA . ARG A 1 95 ? 6.794 -15.662 -39.182 1.00 53.66 95 ARG A CA 1
ATOM 782 C C . ARG A 1 95 ? 5.689 -14.643 -38.891 1.00 53.66 95 ARG A C 1
ATOM 784 O O . ARG A 1 95 ? 5.152 -14.082 -39.838 1.00 53.66 95 ARG A O 1
ATOM 7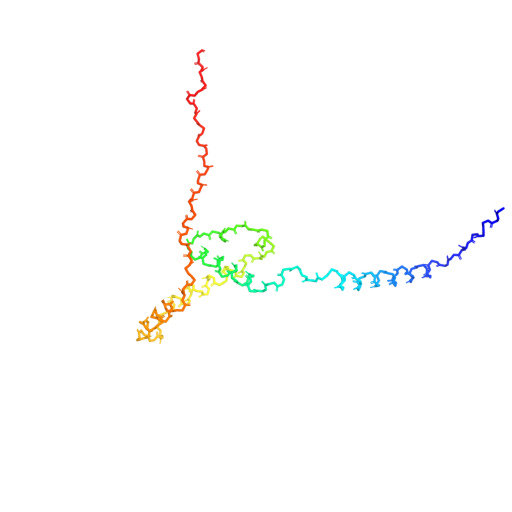91 N N . ASN A 1 96 ? 5.384 -14.332 -37.628 1.00 48.09 96 ASN A N 1
ATOM 792 C CA . ASN A 1 96 ? 4.283 -13.413 -37.270 1.00 48.09 96 ASN A CA 1
ATOM 793 C C . ASN A 1 96 ? 4.725 -12.030 -36.758 1.00 48.09 96 ASN A C 1
ATOM 795 O O . ASN A 1 96 ? 3.896 -11.211 -36.357 1.00 48.09 96 ASN A O 1
ATOM 799 N N . LYS A 1 97 ? 6.028 -11.718 -36.786 1.00 48.94 97 LYS A N 1
ATOM 800 C CA . LYS A 1 97 ? 6.517 -10.414 -36.305 1.00 48.94 97 LYS A CA 1
ATOM 801 C C . LYS A 1 97 ? 6.066 -9.239 -37.180 1.00 48.94 97 LYS A C 1
ATOM 803 O O . LYS A 1 97 ? 5.947 -8.137 -36.666 1.00 48.94 97 LYS A O 1
ATOM 808 N N . GLN A 1 98 ? 5.747 -9.438 -38.459 1.00 48.06 98 GLN A N 1
ATOM 809 C CA . GLN A 1 98 ? 5.241 -8.345 -39.304 1.00 48.06 98 GLN A CA 1
ATOM 810 C C . GLN A 1 98 ? 3.760 -8.015 -39.051 1.00 48.06 98 GLN A C 1
ATOM 812 O O . GLN A 1 98 ? 3.371 -6.855 -39.152 1.00 48.06 98 GLN A O 1
ATOM 817 N N . THR A 1 99 ? 2.937 -8.981 -38.649 1.00 48.84 99 THR A N 1
ATOM 818 C CA . THR A 1 99 ? 1.487 -8.797 -38.464 1.00 48.84 99 THR A CA 1
ATOM 819 C C . THR A 1 99 ? 1.145 -8.031 -37.183 1.00 48.84 99 THR A C 1
ATOM 821 O O . THR A 1 99 ? 0.227 -7.210 -37.187 1.00 48.84 99 THR A O 1
ATOM 824 N N . VAL A 1 100 ? 1.920 -8.200 -36.105 1.00 50.25 100 VAL A N 1
ATOM 825 C CA . VAL A 1 100 ? 1.686 -7.477 -34.836 1.00 50.25 100 VAL A CA 1
ATOM 826 C C . VAL A 1 100 ? 2.100 -6.001 -34.930 1.00 50.25 100 VAL A C 1
ATOM 828 O O . VAL A 1 100 ? 1.373 -5.135 -34.446 1.00 50.25 100 VAL A O 1
ATOM 831 N N . PHE A 1 101 ? 3.186 -5.678 -35.645 1.00 47.00 101 PHE A N 1
ATOM 832 C CA . PHE A 1 101 ? 3.576 -4.280 -35.894 1.00 47.00 101 PHE A CA 1
ATOM 833 C C . PHE A 1 101 ? 2.547 -3.518 -36.748 1.00 47.00 101 PHE A C 1
ATOM 835 O O . PHE A 1 101 ? 2.368 -2.314 -36.566 1.00 47.00 101 PHE A O 1
ATOM 842 N N . VAL A 1 102 ? 1.828 -4.203 -37.644 1.00 50.66 102 VAL A N 1
ATOM 843 C CA . VAL A 1 102 ? 0.763 -3.587 -38.456 1.00 50.66 102 VAL A CA 1
ATOM 844 C C . VAL A 1 102 ? -0.508 -3.341 -37.633 1.00 50.66 102 VAL A C 1
ATOM 846 O O . VAL A 1 102 ? -1.169 -2.320 -37.829 1.00 50.66 102 VAL A O 1
ATOM 849 N N . LEU A 1 103 ? -0.827 -4.210 -36.668 1.00 45.31 103 LEU A N 1
ATOM 850 C CA . LEU A 1 103 ? -1.988 -4.029 -35.788 1.00 45.31 103 LEU A CA 1
ATOM 851 C C . LEU A 1 103 ? -1.742 -2.982 -34.689 1.00 45.31 103 LEU A C 1
ATOM 853 O O . LEU A 1 103 ? -2.630 -2.177 -34.411 1.00 45.31 103 LEU A O 1
ATOM 857 N N . GLN A 1 104 ? -0.528 -2.901 -34.137 1.00 44.81 104 GLN A N 1
ATOM 858 C CA . GLN A 1 104 ? -0.175 -1.887 -33.135 1.00 44.81 104 GLN A CA 1
ATOM 859 C C . GLN A 1 104 ? -0.120 -0.469 -33.735 1.00 44.81 104 GLN A C 1
ATOM 861 O O . GLN A 1 104 ? -0.471 0.504 -33.072 1.00 44.81 104 GLN A O 1
ATOM 866 N N . LYS A 1 105 ? 0.224 -0.344 -35.024 1.00 45.53 105 LYS A N 1
ATOM 867 C CA . LYS A 1 105 ? 0.201 0.937 -35.749 1.00 45.53 105 LYS A CA 1
ATOM 868 C C . LYS A 1 105 ? -1.219 1.432 -36.061 1.00 45.53 105 LYS A C 1
ATOM 870 O O . LYS A 1 105 ? -1.403 2.620 -36.304 1.00 45.53 105 LYS A O 1
ATOM 875 N N . LYS A 1 106 ? -2.220 0.543 -36.062 1.00 44.88 106 LYS A N 1
ATOM 876 C CA . LYS A 1 106 ? -3.614 0.874 -36.409 1.00 44.88 106 LYS A CA 1
ATOM 877 C C . LYS A 1 106 ? -4.514 1.097 -35.185 1.00 44.88 106 LYS A C 1
ATOM 879 O O . LYS A 1 106 ? -5.553 1.731 -35.325 1.00 44.88 106 LYS A O 1
ATOM 884 N N . ALA A 1 107 ? -4.116 0.613 -34.005 1.00 47.22 107 ALA A N 1
ATOM 885 C CA . ALA A 1 107 ? -4.906 0.706 -32.772 1.00 47.22 107 ALA A CA 1
ATOM 886 C C . ALA A 1 107 ? -4.599 1.931 -31.884 1.00 47.22 107 ALA A C 1
ATOM 888 O O . ALA A 1 107 ? -5.321 2.160 -30.918 1.00 47.22 107 ALA A O 1
ATOM 889 N N . SER A 1 108 ? -3.595 2.753 -32.215 1.00 45.66 108 SER A N 1
ATOM 890 C CA . SER A 1 108 ? -3.240 3.939 -31.418 1.00 45.66 108 SER A CA 1
ATOM 891 C C . SER A 1 108 ? -3.319 5.240 -32.227 1.00 45.66 108 SER A C 1
ATOM 893 O O . SER A 1 108 ? -2.285 5.758 -32.644 1.00 45.66 108 SER A O 1
ATOM 895 N N . PRO A 1 109 ? -4.513 5.832 -32.429 1.00 43.41 109 PRO A N 1
ATOM 896 C CA . PRO A 1 109 ? -4.621 7.248 -32.761 1.00 43.41 109 PRO A CA 1
ATOM 897 C C . PRO A 1 109 ? -4.483 8.155 -31.526 1.00 43.41 109 PRO A C 1
ATOM 899 O O . PRO A 1 109 ? -4.477 9.374 -31.665 1.00 43.41 109 PRO A O 1
ATOM 902 N N . LEU A 1 110 ? -4.311 7.603 -30.319 1.00 51.66 110 LEU A N 1
ATOM 903 C CA . LEU A 1 110 ? -3.870 8.385 -29.165 1.00 51.66 110 LEU A CA 1
ATOM 904 C C . LEU A 1 110 ? -2.354 8.536 -29.239 1.00 51.66 110 LEU A C 1
ATOM 906 O O . LEU A 1 110 ? -1.582 7.774 -28.661 1.00 51.66 110 LEU A O 1
ATOM 910 N N . ALA A 1 111 ? -1.961 9.515 -30.048 1.00 45.59 111 ALA A N 1
ATOM 911 C CA . ALA A 1 111 ? -0.637 10.089 -30.076 1.00 45.59 111 ALA A CA 1
ATOM 912 C C . ALA A 1 111 ? -0.176 10.365 -28.640 1.00 45.59 111 ALA A C 1
ATOM 914 O O . ALA A 1 111 ? -0.643 11.301 -27.994 1.00 45.59 111 ALA A O 1
ATOM 915 N N . PHE A 1 112 ? 0.762 9.558 -28.150 1.00 48.88 112 PHE A N 1
ATOM 916 C CA . PHE A 1 112 ? 1.646 10.002 -27.089 1.00 48.88 112 PHE A CA 1
ATOM 917 C C . PHE A 1 112 ? 2.427 11.184 -27.666 1.00 48.88 112 PHE A C 1
ATOM 919 O O . PHE A 1 112 ? 3.152 11.000 -28.651 1.00 48.88 112 PHE A O 1
ATOM 926 N N . PRO A 1 113 ? 2.277 12.412 -27.140 1.00 42.75 113 PRO A N 1
ATOM 927 C CA . PRO A 1 113 ? 3.195 13.462 -27.511 1.00 42.75 113 PRO A CA 1
ATOM 928 C C . PRO A 1 113 ? 4.581 12.994 -27.073 1.00 42.75 113 PRO A C 1
ATOM 930 O O . PRO A 1 113 ? 4.826 12.781 -25.888 1.00 42.75 113 PRO A O 1
ATOM 933 N N . ASN A 1 114 ? 5.485 12.853 -28.043 1.00 46.12 114 ASN A N 1
ATOM 934 C CA . ASN A 1 114 ? 6.933 12.818 -27.856 1.00 46.12 114 ASN A CA 1
ATOM 935 C C . ASN A 1 114 ? 7.399 14.151 -27.235 1.00 46.12 114 ASN A C 1
ATOM 937 O O . ASN A 1 114 ? 8.189 14.892 -27.816 1.00 46.12 114 ASN A O 1
ATOM 941 N N . LYS A 1 115 ? 6.902 14.500 -26.047 1.00 42.78 115 LYS A N 1
ATOM 942 C CA . LYS A 1 115 ? 7.589 15.442 -25.180 1.00 42.78 115 LYS A CA 1
ATOM 943 C C . LYS A 1 115 ? 8.717 14.649 -24.546 1.00 42.78 115 LYS A C 1
ATOM 945 O O . LYS A 1 115 ? 8.591 14.089 -23.467 1.00 42.78 115 LYS A O 1
ATOM 950 N N . MET A 1 116 ? 9.818 14.589 -25.289 1.00 41.53 116 MET A N 1
ATOM 951 C CA . MET A 1 116 ? 11.152 14.548 -24.709 1.00 41.53 116 MET A CA 1
ATOM 952 C C . MET A 1 116 ? 11.155 15.601 -23.596 1.00 41.53 116 MET A C 1
ATOM 954 O O . MET A 1 116 ? 11.154 16.799 -23.880 1.00 41.53 116 MET A O 1
ATOM 958 N N . TYR A 1 117 ? 11.035 15.174 -22.342 1.00 42.91 117 TYR A N 1
ATOM 959 C CA . TYR A 1 117 ? 11.222 16.074 -21.217 1.00 42.91 117 TYR A CA 1
ATOM 960 C C . TYR A 1 117 ? 12.680 16.537 -21.291 1.00 42.91 117 TYR A C 1
ATOM 962 O O . TYR A 1 117 ? 13.578 15.688 -21.281 1.00 42.91 117 TYR A O 1
ATOM 970 N N . PRO A 1 118 ? 12.951 17.845 -21.458 1.00 42.38 118 PRO A N 1
ATOM 971 C CA . PRO A 1 118 ? 14.315 18.326 -21.458 1.00 42.38 118 PRO A CA 1
ATOM 972 C C . PRO A 1 118 ? 14.931 17.964 -20.112 1.00 42.38 118 PRO A C 1
ATOM 974 O O . PRO A 1 118 ? 14.401 18.293 -19.051 1.00 42.38 118 PRO A O 1
ATOM 977 N N . HIS A 1 119 ? 16.049 17.250 -20.191 1.00 45.38 119 HIS A N 1
ATOM 978 C CA . HIS A 1 119 ? 16.919 16.907 -19.083 1.00 45.38 119 HIS A CA 1
ATOM 979 C C . HIS A 1 119 ? 17.338 18.218 -18.401 1.00 45.38 119 HIS A C 1
ATOM 981 O O . HIS A 1 119 ? 18.265 18.897 -18.845 1.00 45.38 119 HIS A O 1
ATOM 987 N N . ASN A 1 120 ? 16.619 18.629 -17.357 1.00 43.25 120 ASN A N 1
ATOM 988 C CA . ASN A 1 120 ? 16.959 19.813 -16.581 1.00 43.25 120 ASN A CA 1
ATOM 989 C C . ASN A 1 120 ? 18.128 19.448 -15.659 1.00 43.25 120 ASN A C 1
ATOM 991 O O . ASN A 1 120 ? 17.962 19.206 -14.465 1.00 43.25 120 ASN A O 1
ATOM 995 N N . ASN A 1 121 ? 19.326 19.360 -16.241 1.00 46.84 121 ASN A N 1
ATOM 996 C CA . ASN A 1 121 ? 20.585 19.305 -15.510 1.00 46.84 121 ASN A CA 1
ATOM 997 C C . ASN A 1 121 ? 20.854 20.684 -14.898 1.00 46.84 121 ASN A C 1
ATOM 999 O O . ASN A 1 121 ? 21.758 21.406 -15.309 1.00 46.84 121 ASN A O 1
ATOM 1003 N N . GLY A 1 122 ? 20.066 21.040 -13.886 1.00 47.31 122 GLY A N 1
ATOM 1004 C CA . GLY A 1 122 ? 20.306 22.175 -13.008 1.00 47.31 122 GLY A CA 1
ATOM 1005 C C . GLY A 1 122 ? 21.501 21.934 -12.084 1.00 47.31 122 GLY A C 1
ATOM 1006 O O . GLY A 1 122 ? 21.357 21.995 -10.868 1.00 47.31 122 GLY A O 1
ATOM 1007 N N . ARG A 1 123 ? 22.694 21.685 -12.639 1.00 43.22 123 ARG A N 1
ATOM 1008 C CA . ARG A 1 123 ? 23.938 22.075 -11.968 1.00 43.22 123 ARG A CA 1
ATOM 1009 C C . ARG A 1 123 ? 24.182 23.527 -12.340 1.00 43.22 123 ARG A C 1
ATOM 1011 O O . ARG A 1 123 ? 24.715 23.818 -13.405 1.00 43.22 123 ARG A O 1
ATOM 1018 N N . LYS A 1 124 ? 23.776 24.434 -11.451 1.00 49.06 124 LYS A N 1
ATOM 1019 C CA . LYS A 1 124 ? 24.321 25.791 -11.419 1.00 49.06 124 LYS A CA 1
ATOM 1020 C C . LYS A 1 124 ? 25.830 25.657 -11.219 1.00 49.06 124 LYS A C 1
ATOM 1022 O O . LYS A 1 124 ? 26.284 25.384 -10.112 1.00 49.06 124 LYS A O 1
ATOM 1027 N N . ILE A 1 125 ? 26.587 25.785 -12.301 1.00 52.72 125 ILE A N 1
ATOM 1028 C CA . ILE A 1 125 ? 27.998 26.137 -12.224 1.00 52.72 125 ILE A CA 1
ATOM 1029 C C . ILE A 1 125 ? 27.992 27.545 -11.624 1.00 52.72 125 ILE A C 1
ATOM 1031 O O . ILE A 1 125 ? 27.402 28.460 -12.193 1.00 52.72 125 ILE A O 1
ATOM 1035 N N . LEU A 1 126 ? 28.498 27.676 -10.397 1.00 54.53 126 LEU A N 1
ATOM 1036 C CA . LEU A 1 126 ? 28.759 28.982 -9.812 1.00 54.53 126 LEU A CA 1
ATOM 1037 C C . LEU A 1 126 ? 29.845 29.644 -10.662 1.00 54.53 126 LEU A C 1
ATOM 1039 O O . LEU A 1 126 ? 30.989 29.198 -10.643 1.00 54.53 126 LEU A O 1
ATOM 1043 N N . ASP A 1 127 ? 29.477 30.700 -11.381 1.00 48.69 127 ASP A N 1
ATOM 1044 C CA . ASP A 1 127 ? 30.418 31.642 -11.977 1.00 48.69 127 ASP A CA 1
ATOM 1045 C C . ASP A 1 127 ? 31.207 32.326 -10.851 1.00 48.69 127 ASP A C 1
ATOM 1047 O O . ASP A 1 127 ? 30.750 33.288 -10.229 1.00 48.69 127 ASP A O 1
ATOM 1051 N N . THR A 1 128 ? 32.406 31.822 -10.564 1.00 55.91 128 THR A N 1
ATOM 1052 C CA . THR A 1 128 ? 33.358 32.437 -9.626 1.00 55.91 128 THR A CA 1
ATOM 1053 C C . THR A 1 128 ? 34.137 33.611 -10.233 1.00 55.91 128 THR A C 1
ATOM 1055 O O . THR A 1 128 ? 35.030 34.140 -9.585 1.00 55.91 128 THR A O 1
ATOM 1058 N N . GLU A 1 129 ? 33.783 34.096 -11.427 1.00 48.88 129 GLU A N 1
ATOM 1059 C CA . GLU A 1 129 ? 34.447 35.250 -12.067 1.00 48.88 129 GLU A CA 1
ATOM 1060 C C . GLU A 1 129 ? 33.894 36.632 -11.653 1.00 48.88 129 GLU A C 1
ATOM 1062 O O . GLU A 1 129 ? 34.315 37.655 -12.186 1.00 48.88 129 GLU A O 1
ATOM 1067 N N . LYS A 1 130 ? 32.983 36.712 -10.669 1.00 52.78 130 LYS A N 1
ATOM 1068 C CA . LYS A 1 130 ? 32.455 37.993 -10.144 1.00 52.78 130 LYS A CA 1
ATOM 1069 C C . LYS A 1 130 ? 32.678 38.228 -8.647 1.00 52.78 130 LYS A C 1
ATOM 1071 O O . LYS A 1 130 ? 31.909 38.946 -8.013 1.00 52.78 130 LYS A O 1
ATOM 1076 N N . LEU A 1 131 ? 33.745 37.677 -8.076 1.00 52.47 131 LEU A N 1
ATOM 1077 C CA . LEU A 1 131 ? 34.269 38.138 -6.787 1.00 52.47 131 LEU A CA 1
ATOM 1078 C C . LEU A 1 131 ? 35.642 38.762 -7.018 1.00 52.47 131 LEU A C 1
ATOM 1080 O O . LEU A 1 131 ? 36.669 38.094 -6.954 1.00 52.47 131 LEU A O 1
ATOM 1084 N N . GLY A 1 132 ? 35.623 40.058 -7.335 1.00 51.44 132 GLY A N 1
ATOM 1085 C CA . GLY A 1 132 ? 36.807 40.902 -7.359 1.00 51.44 132 GLY A CA 1
ATOM 1086 C C . GLY A 1 132 ? 37.473 40.914 -5.987 1.00 51.44 132 GLY A C 1
ATOM 1087 O O . GLY A 1 132 ? 37.007 41.588 -5.074 1.00 51.44 132 GLY A O 1
ATOM 1088 N N . LEU A 1 133 ? 38.556 40.151 -5.868 1.00 49.38 133 LEU A N 1
ATOM 1089 C CA . LEU A 1 133 ? 39.610 40.368 -4.887 1.00 49.38 133 LEU A CA 1
ATOM 1090 C C . LEU A 1 133 ? 40.735 41.136 -5.588 1.00 49.38 133 LEU A C 1
ATOM 1092 O O . LEU A 1 133 ? 41.676 40.551 -6.123 1.00 49.38 133 LEU A O 1
ATOM 1096 N N . ALA A 1 134 ? 40.562 42.454 -5.602 1.00 49.72 134 ALA A N 1
ATOM 1097 C CA . ALA A 1 134 ? 41.614 43.454 -5.504 1.00 49.72 134 ALA A CA 1
ATOM 1098 C C . ALA A 1 134 ? 41.149 44.467 -4.452 1.00 49.72 134 ALA A C 1
ATOM 1100 O O . ALA A 1 134 ? 39.939 44.795 -4.474 1.00 49.72 134 ALA A O 1
#

Secondary structure (DSSP, 8-state):
---------HHHHHHHHHHHHHHHHHHHHHHS-S-S---HHHHHHHHHHHHHHHHTT-SSSS--TTTTTS-THHHHHHHHHHHHHHHS---S-GGGHHHHHHHHHHH--S-----------------GGG----

Sequence (134 aa):
MITKKIKMNLQVIFYIVFIALTVLRFYMEYYLGWDLGLNSKVDDEMQVNNAYSILHGQWMGEYSNSTIPKHPMFPILLAMIHSFVRILPNSYDTRNKQTVFVLQKKASPLAFPNKMYPHNNGRKILDTEKLGLA

pLDDT: mean 70.81, std 19.25, range [41.53, 98.25]

Foldseek 3Di:
DDDDDDDDDPVVVVVVVVVVVVVVVVVCPVVVPPPVPPVVVVVVVLLCVQLVCVLVVHHRPDDDPVVVVDDNPSSVVVNVVVVVVVVPPPPPDPPCPVVVVVVVVVPDPPDPPPPPPPPPPPPPPPPPVPDDDD

Radius of gyration: 29.82 Å; chains: 1; bounding box: 70×64×84 Å